Protein AF-A0A3Q4IF38-F1 (afdb_monomer)

InterPro domains:
  IPR001611 Leucine-rich repeat [PF00560] (60-75)
  IPR032675 Leucine-rich repeat domain superfamily [G3DSA:3.80.10.10] (1-108)
  IPR051261 NOD-like receptor [PTHR24106] (2-97)

pLDDT: mea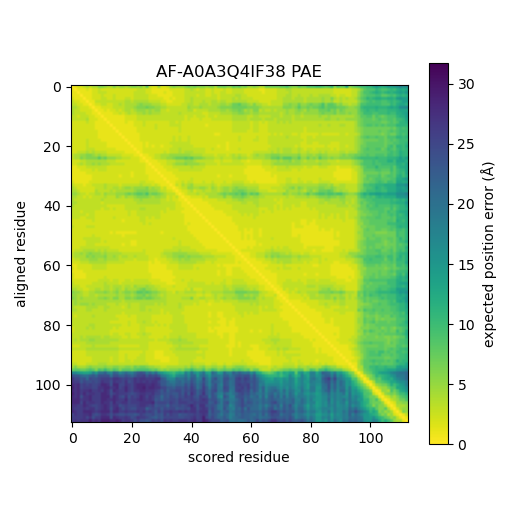n 83.78, std 15.78, range [42.94, 97.06]

Structure (mmCIF, N/CA/C/O backbone):
data_AF-A0A3Q4IF38-F1
#
_entry.id   AF-A0A3Q4IF38-F1
#
loop_
_atom_site.group_PDB
_atom_site.id
_atom_site.type_symbol
_atom_site.label_atom_id
_atom_site.label_alt_id
_atom_site.label_comp_id
_atom_site.label_asym_id
_atom_site.label_entity_id
_atom_site.label_seq_id
_atom_site.pdbx_PDB_ins_code
_atom_site.Cartn_x
_atom_site.Cartn_y
_atom_site.Cartn_z
_atom_site.occupancy
_atom_site.B_iso_or_equiv
_atom_site.auth_seq_id
_atom_site.auth_comp_id
_atom_site.auth_asym_id
_atom_site.auth_atom_id
_atom_site.pdbx_PDB_model_num
ATOM 1 N N . MET A 1 1 ? -11.094 12.819 -1.848 1.00 94.44 1 MET A N 1
ATOM 2 C CA . MET A 1 1 ? -10.993 11.625 -2.716 1.00 94.44 1 MET A CA 1
ATOM 3 C C . MET A 1 1 ? -9.894 11.841 -3.746 1.00 94.44 1 MET A C 1
ATOM 5 O O . MET A 1 1 ? -9.792 12.948 -4.262 1.00 94.44 1 MET A O 1
ATOM 9 N N . LEU A 1 2 ? -9.100 10.808 -4.034 1.00 96.00 2 LEU A N 1
ATOM 10 C CA . LEU A 1 2 ? -8.073 10.780 -5.075 1.00 96.00 2 LEU A CA 1
ATOM 11 C C . LEU A 1 2 ? -8.272 9.515 -5.910 1.00 96.00 2 LEU A C 1
ATOM 13 O O . LEU A 1 2 ? -8.260 8.407 -5.373 1.00 96.00 2 LEU A O 1
ATOM 17 N N . ASP A 1 3 ? -8.446 9.696 -7.213 1.00 96.12 3 ASP A N 1
ATOM 18 C CA . ASP A 1 3 ? -8.517 8.605 -8.175 1.00 96.12 3 ASP A CA 1
ATOM 19 C C . ASP A 1 3 ? -7.373 8.758 -9.170 1.00 96.12 3 ASP A C 1
ATOM 21 O O . ASP A 1 3 ? -7.325 9.714 -9.943 1.00 96.12 3 ASP A O 1
ATOM 25 N N . ALA A 1 4 ? -6.425 7.835 -9.093 1.00 93.75 4 ALA A N 1
ATOM 26 C CA . ALA A 1 4 ? -5.310 7.723 -10.016 1.00 93.75 4 ALA A CA 1
ATOM 27 C C . ALA A 1 4 ? -5.329 6.369 -10.738 1.00 93.75 4 ALA A C 1
ATOM 29 O O . ALA A 1 4 ? -4.311 5.961 -11.291 1.00 93.75 4 ALA A O 1
ATOM 30 N N . SER A 1 5 ? -6.478 5.690 -10.771 1.00 93.88 5 SER A N 1
ATOM 31 C CA . SER A 1 5 ? -6.657 4.411 -11.461 1.00 93.88 5 SER A CA 1
ATOM 32 C C . SER A 1 5 ? -6.273 4.509 -12.940 1.00 93.88 5 SER A C 1
ATOM 34 O O . SER A 1 5 ? -6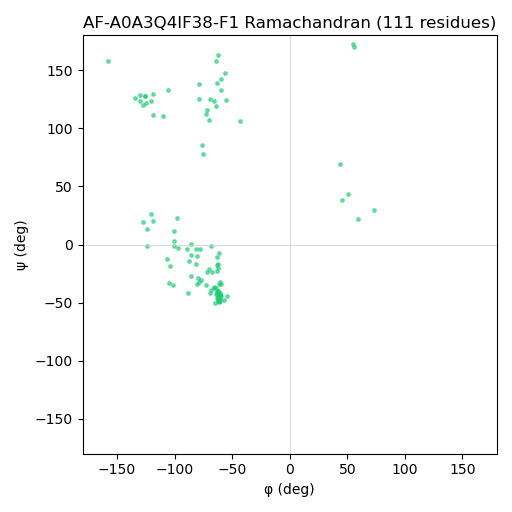.471 5.543 -13.578 1.00 93.88 5 SER A O 1
ATOM 36 N N . ASN A 1 6 ? -5.749 3.421 -13.500 1.00 92.62 6 ASN A N 1
ATOM 37 C CA . ASN A 1 6 ? -5.302 3.299 -14.890 1.00 92.62 6 ASN A CA 1
ATOM 38 C C . ASN A 1 6 ? -4.194 4.288 -15.287 1.00 92.62 6 ASN A C 1
ATOM 40 O O . ASN A 1 6 ? -4.006 4.562 -16.472 1.00 92.62 6 ASN A O 1
ATOM 44 N N . ASN A 1 7 ? -3.444 4.815 -14.314 1.00 89.81 7 ASN A N 1
ATOM 45 C CA . ASN A 1 7 ? -2.268 5.633 -14.581 1.00 89.81 7 ASN A CA 1
ATOM 46 C C . ASN A 1 7 ? -0.995 4.850 -14.282 1.00 89.81 7 ASN A C 1
ATOM 48 O O . ASN A 1 7 ? -0.834 4.278 -13.206 1.00 89.81 7 ASN A O 1
ATOM 52 N N . ASN A 1 8 ? -0.036 4.905 -15.203 1.00 84.81 8 ASN A N 1
ATOM 53 C CA . ASN A 1 8 ? 1.318 4.451 -14.920 1.00 84.81 8 ASN A CA 1
ATOM 54 C C . ASN A 1 8 ? 2.029 5.507 -14.064 1.00 84.81 8 ASN A C 1
ATOM 56 O O . ASN A 1 8 ? 2.715 6.388 -14.584 1.00 84.81 8 ASN A O 1
ATOM 60 N N . LEU A 1 9 ? 1.834 5.427 -12.747 1.00 85.31 9 LEU A N 1
ATOM 61 C CA . LEU A 1 9 ? 2.420 6.361 -11.783 1.00 85.31 9 LEU A CA 1
ATOM 62 C C . LEU A 1 9 ? 3.953 6.331 -11.774 1.00 85.31 9 LEU A C 1
ATOM 64 O O . LEU A 1 9 ? 4.568 7.297 -11.326 1.00 85.31 9 LEU A O 1
ATOM 68 N N . GLN A 1 10 ? 4.566 5.255 -12.280 1.00 86.69 10 GLN A N 1
ATOM 69 C CA . GLN A 1 10 ? 5.991 4.958 -12.126 1.00 86.69 10 GLN A CA 1
ATOM 70 C C . GLN A 1 10 ? 6.417 4.906 -10.644 1.00 86.69 10 GLN A C 1
ATOM 72 O O . GLN A 1 10 ? 5.689 5.302 -9.730 1.00 86.69 10 GLN A O 1
ATOM 77 N N . ASP A 1 11 ? 7.637 4.441 -10.382 1.00 87.31 11 ASP A N 1
ATOM 78 C CA . ASP A 1 11 ? 8.154 4.361 -9.010 1.00 87.31 11 ASP A CA 1
ATOM 79 C C . ASP A 1 11 ? 8.216 5.747 -8.331 1.00 87.31 11 ASP A C 1
ATOM 81 O O . ASP A 1 11 ? 7.989 5.880 -7.127 1.00 87.31 11 ASP A O 1
ATOM 85 N N . SER A 1 12 ? 8.471 6.808 -9.103 1.00 90.38 12 SER A N 1
ATOM 86 C CA . SER A 1 12 ? 8.513 8.185 -8.599 1.00 90.38 12 SER A CA 1
ATOM 87 C C . SER A 1 12 ? 7.137 8.708 -8.180 1.00 90.38 12 SER A C 1
ATOM 89 O O . SER A 1 12 ? 7.028 9.334 -7.123 1.00 90.38 12 SER A O 1
ATOM 91 N N . GLY A 1 13 ? 6.082 8.438 -8.953 1.00 91.56 13 GLY A N 1
ATOM 92 C CA . GLY A 1 13 ? 4.722 8.852 -8.609 1.00 91.56 13 GLY A CA 1
ATOM 93 C C . GLY A 1 13 ? 4.188 8.099 -7.398 1.00 91.56 13 GLY A C 1
ATOM 94 O O . GLY A 1 13 ? 3.604 8.721 -6.511 1.00 91.56 13 GLY A O 1
ATOM 95 N N . VAL A 1 14 ? 4.472 6.797 -7.285 1.00 91.62 14 VAL A N 1
ATOM 96 C CA . VAL A 1 14 ? 4.144 6.019 -6.078 1.00 91.62 14 VAL A CA 1
ATOM 97 C C . VAL A 1 14 ? 4.878 6.563 -4.858 1.00 91.62 14 VAL A C 1
ATOM 99 O O . VAL A 1 14 ? 4.284 6.684 -3.783 1.00 91.62 14 VAL A O 1
ATOM 102 N N . LYS A 1 15 ? 6.146 6.961 -5.015 1.00 91.19 15 LYS A N 1
ATOM 103 C CA . LYS A 1 15 ? 6.916 7.563 -3.925 1.00 91.19 15 LYS A CA 1
ATOM 104 C C . LYS A 1 15 ? 6.298 8.871 -3.434 1.00 91.19 15 LYS A C 1
ATOM 106 O O . LYS A 1 15 ? 6.118 9.049 -2.231 1.00 91.19 15 LYS A O 1
ATOM 111 N N . LEU A 1 16 ? 5.949 9.770 -4.352 1.00 93.88 16 LEU A N 1
ATOM 112 C CA . LEU A 1 16 ? 5.314 11.048 -4.016 1.00 93.88 16 LEU A CA 1
ATOM 113 C C . LEU A 1 16 ? 3.933 10.853 -3.386 1.00 93.88 16 LEU A C 1
ATOM 115 O O . LEU A 1 16 ? 3.626 11.494 -2.381 1.00 93.88 16 LEU A O 1
ATOM 119 N N . LEU A 1 17 ? 3.131 9.936 -3.932 1.00 94.25 17 LEU A N 1
ATOM 120 C CA . LEU A 1 17 ? 1.835 9.572 -3.368 1.00 94.25 17 LEU A CA 1
ATOM 121 C C . LEU A 1 17 ? 1.984 9.084 -1.923 1.00 94.25 17 LEU A C 1
ATOM 123 O O . LEU A 1 17 ? 1.277 9.560 -1.042 1.00 94.25 17 LEU A O 1
ATOM 127 N N . SER A 1 18 ? 2.934 8.186 -1.673 1.00 93.25 18 SER A N 1
ATOM 128 C CA . SER A 1 18 ? 3.190 7.618 -0.345 1.00 93.25 18 SER A CA 1
ATOM 129 C C . SER A 1 18 ? 3.553 8.691 0.684 1.00 93.25 18 SER A C 1
ATOM 131 O O . SER A 1 18 ? 2.982 8.715 1.772 1.00 93.25 18 SER A O 1
ATOM 133 N N . VAL A 1 19 ? 4.428 9.634 0.316 1.00 93.44 19 VAL A N 1
ATOM 134 C CA . VAL A 1 19 ? 4.777 10.781 1.173 1.00 93.44 19 VAL A CA 1
ATOM 135 C C . VAL A 1 19 ? 3.547 11.644 1.469 1.00 93.44 19 VAL A C 1
ATOM 137 O O . VAL A 1 19 ? 3.332 12.042 2.612 1.00 93.44 19 VAL A O 1
ATOM 140 N N . GLY A 1 20 ? 2.712 11.910 0.459 1.00 93.81 20 GLY A N 1
ATOM 141 C CA . GLY A 1 20 ? 1.471 12.668 0.632 1.00 93.81 20 GLY A CA 1
ATOM 142 C C . GLY A 1 20 ? 0.466 11.974 1.556 1.00 93.81 20 GLY A C 1
ATOM 143 O O . GLY A 1 20 ? -0.158 12.630 2.390 1.00 93.81 20 GLY A O 1
ATOM 144 N N . LEU A 1 21 ? 0.340 10.648 1.452 1.00 93.94 21 LEU A N 1
ATOM 145 C CA . LEU A 1 21 ? -0.529 9.839 2.312 1.00 93.94 21 LEU A CA 1
ATOM 146 C C . LEU A 1 21 ? -0.065 9.843 3.775 1.00 93.94 21 LEU A C 1
ATOM 148 O O . LEU A 1 21 ? -0.898 9.904 4.672 1.00 93.94 21 LEU A O 1
ATOM 152 N N . GLN A 1 22 ? 1.247 9.824 4.019 1.00 93.25 22 GLN A N 1
ATOM 153 C CA . GLN A 1 22 ? 1.834 9.841 5.366 1.00 93.25 22 GLN A CA 1
ATOM 154 C C . GLN A 1 22 ? 1.844 11.228 6.026 1.00 93.25 22 GLN A C 1
ATOM 156 O O . GLN A 1 22 ? 2.244 11.356 7.185 1.00 93.25 22 GLN A O 1
ATOM 161 N N . SER A 1 23 ? 1.412 12.274 5.319 1.00 92.88 23 SER A N 1
ATOM 162 C CA . SER A 1 23 ? 1.276 13.604 5.908 1.00 92.88 23 SER A CA 1
ATOM 163 C C . SER A 1 23 ? 0.292 13.566 7.088 1.00 92.88 23 SER A C 1
ATOM 165 O O . SER A 1 23 ? -0.818 13.052 6.934 1.00 92.88 23 SER A O 1
ATOM 167 N N . PRO A 1 24 ? 0.621 14.164 8.249 1.00 87.69 24 PRO A N 1
ATOM 168 C CA . PRO A 1 24 ? -0.279 14.193 9.407 1.00 87.69 24 PRO A CA 1
ATOM 169 C C . PRO A 1 24 ? -1.592 14.943 9.132 1.00 87.69 24 PRO A C 1
ATOM 171 O O . PRO A 1 24 ? -2.558 14.786 9.874 1.00 87.69 24 PRO A O 1
ATOM 174 N N . HIS A 1 25 ? -1.633 15.744 8.063 1.00 86.25 25 HIS A N 1
ATOM 175 C CA . HIS A 1 25 ? -2.807 16.492 7.614 1.00 86.25 25 HIS A CA 1
ATOM 176 C C . HIS A 1 25 ? -3.534 15.820 6.441 1.00 86.25 25 HIS A C 1
ATOM 178 O O . HIS A 1 25 ? -4.377 16.450 5.803 1.00 86.25 25 HIS A O 1
ATOM 184 N N . CYS A 1 26 ? -3.202 14.568 6.114 1.00 91.56 26 CYS A N 1
ATOM 185 C CA . CYS A 1 26 ? -3.884 13.841 5.055 1.00 91.56 26 CYS A CA 1
ATOM 186 C C . CYS A 1 26 ? -5.312 13.481 5.488 1.00 91.56 26 CYS A C 1
ATOM 188 O O . CYS A 1 26 ? -5.533 12.591 6.306 1.00 91.56 26 CYS A O 1
ATOM 190 N N . THR A 1 27 ? -6.292 14.168 4.908 1.00 94.31 27 THR A N 1
ATOM 191 C CA . THR A 1 27 ? -7.729 13.941 5.135 1.00 94.31 27 THR A CA 1
ATOM 192 C C . THR A 1 27 ? -8.351 13.072 4.041 1.00 94.31 27 THR A C 1
ATOM 194 O O . THR A 1 27 ? -9.547 13.139 3.765 1.00 94.31 27 THR A O 1
ATOM 197 N N . LEU A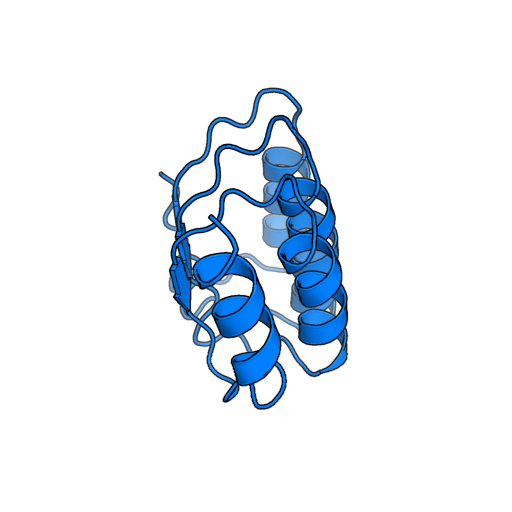 1 28 ? -7.532 12.280 3.344 1.00 96.38 28 LEU A N 1
ATOM 198 C CA . LEU A 1 28 ? -7.989 11.511 2.198 1.00 96.38 28 LEU A CA 1
ATOM 199 C C . LEU A 1 28 ? -8.866 10.333 2.640 1.00 96.38 28 LEU A C 1
ATOM 201 O O . LEU A 1 28 ? -8.369 9.374 3.216 1.00 96.38 28 LEU A O 1
ATOM 205 N N . GLU A 1 29 ? -10.155 10.386 2.309 1.00 97.06 29 GLU A N 1
ATOM 206 C CA . GLU A 1 29 ? -11.109 9.313 2.637 1.00 97.06 29 GLU A CA 1
ATOM 207 C C . GLU A 1 29 ? -11.158 8.181 1.604 1.00 97.06 29 GLU A C 1
ATOM 209 O O . GLU A 1 29 ? -11.446 7.036 1.941 1.00 97.06 29 GLU A O 1
ATOM 214 N N . THR A 1 30 ? -10.836 8.478 0.346 1.00 96.69 30 THR A N 1
ATOM 215 C CA . THR A 1 30 ? -10.911 7.517 -0.763 1.00 96.69 30 THR A CA 1
ATOM 216 C C . THR A 1 30 ? -9.655 7.608 -1.608 1.00 96.69 30 THR A C 1
ATOM 218 O O . THR A 1 30 ? -9.335 8.696 -2.105 1.00 96.69 30 THR A O 1
ATOM 221 N N . LEU A 1 31 ? -9.002 6.465 -1.810 1.00 96.69 31 LEU A N 1
ATOM 222 C CA . LEU A 1 31 ? -7.868 6.287 -2.709 1.00 96.69 31 LEU A CA 1
ATOM 223 C C . LEU A 1 31 ? -8.164 5.165 -3.706 1.00 96.69 31 LEU A C 1
ATOM 225 O O . LEU A 1 31 ? -8.402 4.024 -3.309 1.00 96.69 31 LEU A O 1
ATOM 229 N N . ARG A 1 32 ? -8.113 5.478 -5.003 1.00 96.19 32 ARG A N 1
ATOM 230 C CA . ARG A 1 32 ? -8.247 4.486 -6.076 1.00 96.19 32 ARG A CA 1
ATOM 231 C C . ARG A 1 32 ? -7.005 4.472 -6.949 1.00 96.19 32 ARG A C 1
ATOM 233 O O . ARG A 1 32 ? -6.596 5.499 -7.482 1.00 96.19 32 ARG A O 1
ATOM 240 N N . LEU A 1 33 ? -6.405 3.297 -7.048 1.00 93.81 33 LEU A N 1
ATOM 241 C CA . LEU A 1 33 ? -5.192 2.996 -7.799 1.00 93.81 33 LEU A CA 1
ATOM 242 C C . LEU A 1 33 ? -5.423 1.807 -8.735 1.00 93.81 33 LEU A C 1
ATOM 244 O O . LEU A 1 33 ? -4.467 1.161 -9.143 1.00 93.81 33 LEU A O 1
ATOM 248 N N . GLY A 1 34 ? -6.678 1.481 -9.048 1.00 91.06 34 GLY A N 1
ATOM 249 C CA . GLY A 1 34 ? -7.024 0.310 -9.845 1.00 91.06 34 GLY A CA 1
ATOM 250 C C . GLY A 1 34 ? -6.298 0.311 -11.192 1.00 91.06 34 GLY A C 1
ATOM 251 O O . GLY A 1 34 ? -6.424 1.276 -11.935 1.00 91.06 34 GLY A O 1
ATOM 252 N N . GLY A 1 35 ? -5.552 -0.736 -11.538 1.00 88.44 35 GLY A N 1
ATOM 253 C CA . GLY A 1 35 ? -4.957 -0.865 -12.879 1.00 88.44 35 GLY A CA 1
ATOM 254 C C . GLY A 1 35 ? -3.776 0.065 -13.154 1.00 88.44 35 GLY A C 1
ATOM 255 O O . GLY A 1 35 ? -3.565 0.462 -14.296 1.00 88.44 35 GLY A O 1
ATOM 256 N N . CYS A 1 36 ? -3.001 0.431 -12.132 1.00 86.88 36 CYS A N 1
ATOM 257 C CA . CYS A 1 36 ? -1.797 1.252 -12.295 1.00 86.88 36 CYS A CA 1
ATOM 258 C C . CYS A 1 36 ? -0.555 0.459 -12.746 1.00 86.88 36 CYS A C 1
ATOM 260 O O . CYS A 1 36 ? 0.488 1.068 -12.984 1.00 86.88 36 CYS A O 1
ATOM 262 N N . PHE A 1 37 ? -0.650 -0.873 -12.875 1.00 81.31 37 PHE A N 1
ATOM 263 C CA . PHE A 1 37 ? 0.438 -1.765 -13.309 1.00 81.31 37 PHE A CA 1
ATOM 264 C C . PHE A 1 37 ? 1.746 -1.542 -12.534 1.00 81.31 37 PHE A C 1
ATOM 266 O O . PHE A 1 37 ? 2.832 -1.473 -13.114 1.00 81.31 37 PHE A O 1
ATOM 273 N N . LEU A 1 38 ? 1.633 -1.387 -11.214 1.00 84.00 38 LEU A N 1
ATOM 274 C CA . LEU A 1 38 ? 2.770 -1.085 -10.351 1.00 84.00 38 LEU A CA 1
ATOM 275 C C . LEU A 1 38 ? 3.856 -2.170 -10.427 1.00 84.00 38 LEU A C 1
ATOM 277 O O . LEU A 1 38 ? 3.572 -3.367 -10.500 1.00 84.00 38 LEU A O 1
ATOM 281 N N . SER A 1 39 ? 5.119 -1.736 -10.381 1.00 86.81 39 SER A N 1
ATOM 282 C CA . SER A 1 39 ? 6.253 -2.642 -10.198 1.00 86.81 39 SER A CA 1
ATOM 283 C C . SER A 1 39 ? 6.178 -3.313 -8.821 1.00 86.81 39 SER A C 1
ATOM 285 O O . SER A 1 39 ? 5.575 -2.776 -7.892 1.00 86.81 39 SER A O 1
ATOM 287 N N . GLU A 1 40 ? 6.839 -4.459 -8.647 1.00 86.06 40 GLU A N 1
ATOM 288 C CA . GLU A 1 40 ? 6.912 -5.138 -7.344 1.00 86.06 40 GLU A CA 1
ATOM 289 C C . GLU A 1 40 ? 7.453 -4.212 -6.245 1.00 86.06 40 GLU A C 1
ATOM 291 O O . GLU A 1 40 ? 6.865 -4.098 -5.171 1.00 86.06 40 GLU A O 1
ATOM 296 N N . ARG A 1 41 ? 8.512 -3.461 -6.561 1.00 88.62 41 ARG A N 1
ATOM 297 C CA . ARG A 1 41 ? 9.101 -2.468 -5.660 1.00 88.62 41 ARG A CA 1
ATOM 298 C C . ARG A 1 41 ? 8.107 -1.369 -5.285 1.00 88.62 41 ARG A C 1
ATOM 300 O O . ARG A 1 41 ? 8.031 -0.977 -4.123 1.00 88.62 41 ARG A O 1
ATOM 307 N N . SER A 1 42 ? 7.360 -0.869 -6.268 1.00 89.19 42 SER A N 1
ATOM 308 C CA . SER A 1 42 ? 6.310 0.126 -6.050 1.00 89.19 42 SER A CA 1
ATOM 309 C C . SER A 1 42 ? 5.187 -0.415 -5.166 1.00 89.19 42 SER A C 1
ATOM 311 O O . SER A 1 42 ? 4.737 0.290 -4.267 1.00 89.19 42 SER A O 1
ATOM 313 N N . CYS A 1 43 ? 4.762 -1.663 -5.376 1.00 89.12 43 CYS A N 1
ATOM 314 C CA . CYS A 1 43 ? 3.758 -2.321 -4.5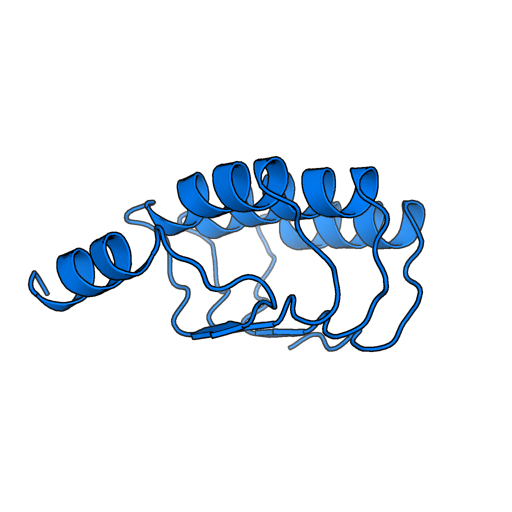42 1.00 89.12 43 CYS A CA 1
ATOM 315 C C . CYS A 1 43 ? 4.210 -2.441 -3.088 1.00 89.12 43 CYS A C 1
ATOM 317 O O . CYS A 1 43 ? 3.454 -2.070 -2.195 1.00 89.12 43 CYS A O 1
ATOM 319 N N . GLU A 1 44 ? 5.432 -2.911 -2.836 1.00 89.81 44 GLU A N 1
ATOM 320 C CA . GLU A 1 44 ? 5.957 -3.019 -1.470 1.00 89.81 44 GLU A CA 1
ATOM 321 C C . GLU A 1 44 ? 6.019 -1.658 -0.776 1.00 89.81 44 GLU A C 1
ATOM 323 O O . GLU A 1 44 ? 5.512 -1.517 0.338 1.00 89.81 44 GLU A O 1
ATOM 328 N N . TYR A 1 45 ? 6.554 -0.643 -1.461 1.00 90.88 45 TYR A N 1
ATOM 329 C CA . TYR A 1 45 ? 6.663 0.712 -0.920 1.00 90.88 45 TYR A CA 1
ATOM 330 C C . TYR A 1 45 ? 5.292 1.328 -0.610 1.00 90.88 45 TYR A C 1
ATOM 332 O O . TYR A 1 45 ? 5.072 1.889 0.465 1.00 90.88 45 TYR A O 1
ATOM 340 N N . LEU A 1 46 ? 4.340 1.177 -1.533 1.00 92.56 46 LEU A N 1
ATOM 341 C CA . LEU A 1 46 ? 2.966 1.627 -1.339 1.00 92.56 46 LEU A CA 1
ATOM 342 C C . LEU A 1 46 ? 2.299 0.892 -0.169 1.00 92.56 46 LEU A C 1
ATOM 344 O O . LEU A 1 46 ? 1.634 1.524 0.650 1.00 92.56 46 LEU A O 1
ATOM 348 N N . CYS A 1 47 ? 2.464 -0.428 -0.071 1.00 92.81 47 CYS A N 1
ATOM 349 C CA . CYS A 1 47 ? 1.898 -1.225 1.015 1.00 92.81 47 CYS A CA 1
ATOM 350 C C . CYS A 1 47 ? 2.486 -0.848 2.379 1.00 92.81 47 CYS A C 1
ATOM 352 O O . CYS A 1 47 ? 1.738 -0.807 3.355 1.00 92.81 47 CYS A O 1
ATOM 354 N N . GLU A 1 48 ? 3.780 -0.536 2.460 1.00 94.50 48 GLU A N 1
ATOM 355 C CA . GLU A 1 48 ? 4.419 -0.026 3.678 1.00 94.50 48 GLU A CA 1
ATOM 356 C C . GLU A 1 48 ? 3.816 1.324 4.101 1.00 94.50 48 GLU A C 1
ATOM 358 O O . GLU A 1 48 ? 3.389 1.488 5.250 1.00 94.50 48 GLU A O 1
ATOM 363 N N . ALA A 1 49 ? 3.689 2.264 3.161 1.00 95.44 49 ALA A N 1
ATOM 364 C CA . ALA A 1 49 ? 3.087 3.569 3.420 1.00 95.44 49 ALA A CA 1
ATOM 365 C C . ALA A 1 49 ? 1.621 3.449 3.861 1.00 95.44 49 ALA A C 1
ATOM 367 O O . ALA A 1 49 ? 1.224 4.034 4.869 1.00 95.44 49 ALA A O 1
ATOM 368 N N . LEU A 1 50 ? 0.826 2.640 3.156 1.00 95.12 50 LEU A N 1
ATOM 369 C CA . LEU A 1 50 ? -0.566 2.375 3.514 1.00 95.12 50 LEU A CA 1
ATOM 370 C C . LEU A 1 50 ? -0.681 1.706 4.883 1.00 95.12 50 LEU A C 1
ATOM 372 O O . LEU A 1 50 ? -1.556 2.069 5.657 1.00 95.12 50 LEU A O 1
ATOM 376 N N . SER A 1 51 ? 0.210 0.775 5.218 1.00 94.62 51 SER A N 1
ATOM 377 C CA . SER A 1 51 ? 0.226 0.129 6.533 1.00 94.62 51 SER A CA 1
ATOM 378 C C . SER A 1 51 ? 0.444 1.138 7.664 1.00 94.62 51 SER A C 1
ATOM 380 O O . SER A 1 51 ? -0.280 1.128 8.665 1.00 94.62 51 SER A O 1
ATOM 382 N N . SER A 1 52 ? 1.379 2.072 7.472 1.00 95.44 52 SER A N 1
ATOM 383 C CA . SER A 1 52 ? 1.619 3.185 8.394 1.00 95.44 52 SER A CA 1
ATOM 384 C C . SER A 1 52 ? 0.394 4.099 8.520 1.00 95.44 52 SER A C 1
ATOM 386 O O . SER A 1 52 ? -0.045 4.388 9.633 1.00 95.44 52 SER A O 1
ATOM 388 N N . VAL A 1 53 ? -0.211 4.488 7.395 1.00 95.38 53 VAL A N 1
ATOM 389 C CA . VAL A 1 53 ? -1.400 5.355 7.360 1.00 95.38 53 VAL A CA 1
ATOM 390 C C . VAL A 1 53 ? -2.593 4.693 8.036 1.00 95.38 53 VAL A C 1
ATOM 392 O O . VAL A 1 53 ? -3.247 5.321 8.857 1.00 95.38 53 VAL A O 1
ATOM 395 N N . LEU A 1 54 ? -2.868 3.425 7.743 1.00 92.88 54 LEU A N 1
ATOM 396 C CA . LEU A 1 54 ? -3.970 2.667 8.343 1.00 92.88 54 LEU A CA 1
ATOM 397 C C . LEU A 1 54 ? -3.758 2.400 9.837 1.00 92.88 54 LEU A C 1
ATOM 399 O O . LEU A 1 54 ? -4.726 2.216 10.569 1.00 92.88 54 LEU A O 1
ATOM 403 N N . SER A 1 55 ? -2.507 2.407 10.297 1.00 93.62 55 SER A N 1
ATOM 404 C CA . SER A 1 55 ? -2.184 2.270 11.717 1.00 93.62 55 SER A CA 1
ATOM 405 C C . SER A 1 55 ? -2.307 3.574 12.501 1.00 93.62 55 SER A C 1
ATOM 407 O O . SER A 1 55 ? -2.346 3.525 13.731 1.00 93.62 55 SER A O 1
ATOM 409 N N . SER A 1 56 ? -2.343 4.723 11.822 1.00 94.06 56 SER A N 1
ATOM 410 C CA . SER A 1 56 ? -2.351 6.035 12.463 1.00 94.06 56 SER A CA 1
ATOM 411 C C . SER A 1 56 ? -3.731 6.401 13.001 1.00 94.06 56 SER A C 1
ATOM 413 O O . SER A 1 56 ? -4.740 6.272 12.312 1.00 94.06 56 SER A O 1
ATOM 415 N N . GLN A 1 57 ? -3.770 6.982 14.201 1.00 92.81 57 GLN A N 1
ATOM 416 C CA . GLN A 1 57 ? -4.996 7.526 14.789 1.00 92.81 57 GLN A CA 1
ATOM 417 C C . GLN A 1 57 ? -5.590 8.693 13.979 1.00 92.81 57 GLN A C 1
ATOM 419 O O . GLN A 1 57 ? -6.784 8.962 14.079 1.00 92.81 57 GLN A O 1
ATOM 424 N N . SER A 1 58 ? -4.777 9.379 13.170 1.00 90.88 58 SER A N 1
ATOM 425 C CA . SER A 1 58 ? -5.219 10.485 12.311 1.00 90.88 58 SER A CA 1
ATOM 426 C C . SER A 1 58 ? -5.761 10.035 10.949 1.00 90.88 58 SER A C 1
ATOM 428 O O . SER A 1 58 ? -6.126 10.878 10.129 1.00 90.88 58 SER A O 1
ATOM 430 N N . SER A 1 59 ? -5.795 8.728 10.675 1.00 91.81 59 SER A N 1
ATOM 431 C CA . SER A 1 59 ? -6.197 8.208 9.371 1.00 91.81 59 SER A CA 1
ATOM 432 C C . SER A 1 59 ? -7.663 8.483 9.064 1.00 91.81 59 SER A C 1
ATOM 434 O O . SER A 1 59 ? -8.564 8.050 9.786 1.00 91.81 59 SER A O 1
ATOM 436 N N . SER A 1 60 ? -7.903 9.157 7.941 1.00 94.56 60 SER A N 1
ATOM 437 C CA . SER A 1 60 ? -9.255 9.392 7.423 1.00 94.56 60 SER A CA 1
ATOM 438 C C . SER A 1 60 ? -9.667 8.381 6.347 1.00 94.56 60 SER A C 1
ATOM 440 O O . SER A 1 60 ? -10.797 8.441 5.876 1.00 94.56 60 SER A O 1
ATOM 442 N N . LEU A 1 61 ? -8.784 7.454 5.952 1.00 95.19 61 LEU A N 1
ATOM 443 C CA . LEU A 1 61 ? -8.994 6.588 4.791 1.00 95.19 61 LEU A CA 1
ATOM 444 C C . LEU A 1 61 ? -10.071 5.521 5.054 1.00 95.19 61 LEU A C 1
ATOM 446 O O . LEU A 1 61 ? -9.885 4.624 5.872 1.00 95.19 61 LEU A O 1
ATOM 450 N N . ARG A 1 62 ? -11.179 5.59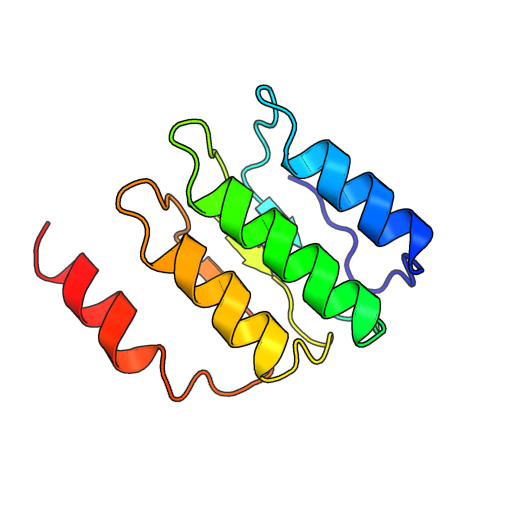8 4.310 1.00 93.75 62 ARG A N 1
ATOM 451 C CA . ARG A 1 62 ? -12.338 4.690 4.384 1.00 93.75 62 ARG A CA 1
ATOM 452 C C . ARG A 1 62 ? -12.401 3.712 3.219 1.00 93.75 62 ARG A C 1
ATOM 454 O O . ARG A 1 62 ? -12.807 2.566 3.402 1.00 93.75 62 ARG A O 1
ATOM 461 N N . GLU A 1 63 ? -11.959 4.131 2.038 1.00 94.38 63 GLU A N 1
ATOM 462 C CA . GLU A 1 63 ? -11.971 3.310 0.829 1.00 94.38 63 GLU A CA 1
ATOM 463 C C . GLU A 1 63 ? -10.587 3.230 0.182 1.00 94.38 63 GLU A C 1
ATOM 465 O O . GLU A 1 63 ? -9.977 4.252 -0.145 1.00 94.38 63 GLU A O 1
ATOM 470 N N . LEU A 1 64 ? -10.133 2.003 -0.075 1.00 93.00 64 LEU A N 1
ATOM 471 C CA . LEU A 1 64 ? -8.918 1.712 -0.824 1.00 93.00 64 LEU A CA 1
ATOM 472 C C . LEU A 1 64 ? -9.225 0.739 -1.963 1.00 93.00 64 LEU A C 1
ATOM 474 O O . LEU A 1 64 ? -9.626 -0.405 -1.733 1.00 93.00 64 LEU A O 1
ATOM 478 N N . ASP A 1 65 ? -8.972 1.173 -3.193 1.00 92.06 65 ASP A N 1
ATOM 479 C CA . ASP A 1 65 ? -8.921 0.296 -4.358 1.00 92.06 65 ASP A CA 1
ATOM 480 C C . ASP A 1 65 ? -7.484 0.178 -4.862 1.00 92.06 65 ASP A C 1
ATOM 482 O O . ASP A 1 65 ? -6.919 1.134 -5.387 1.00 92.06 65 ASP A O 1
ATOM 486 N N . ALA A 1 66 ? -6.899 -1.002 -4.689 1.00 89.75 66 ALA A N 1
ATOM 487 C CA . ALA A 1 66 ? -5.586 -1.371 -5.202 1.00 89.75 66 ALA A CA 1
ATOM 488 C C . ALA A 1 66 ? -5.678 -2.588 -6.139 1.00 89.75 66 ALA A C 1
ATOM 490 O O . ALA A 1 66 ? -4.722 -3.359 -6.264 1.00 89.75 66 ALA A O 1
ATOM 491 N N . SER A 1 67 ? -6.839 -2.787 -6.770 1.00 87.44 67 SER A N 1
ATOM 492 C CA . SER A 1 67 ? -7.024 -3.806 -7.801 1.00 87.44 67 SER A CA 1
ATOM 493 C C . SER A 1 67 ? -6.134 -3.553 -9.024 1.00 87.44 67 SER A C 1
ATOM 495 O O . SER A 1 67 ? -5.563 -2.487 -9.229 1.00 87.44 67 SER A O 1
ATOM 497 N N . ASN A 1 68 ? -5.975 -4.579 -9.833 1.00 87.12 68 ASN A N 1
ATOM 498 C CA . ASN A 1 68 ? -5.123 -4.704 -11.005 1.00 87.12 68 ASN A CA 1
ATOM 499 C C . ASN A 1 68 ? -3.682 -4.176 -10.822 1.00 87.12 68 ASN A C 1
ATOM 501 O O . ASN A 1 68 ? -3.122 -3.587 -11.744 1.00 87.12 68 ASN A O 1
ATOM 505 N N . ASN A 1 69 ? -3.070 -4.388 -9.646 1.00 85.00 69 ASN A N 1
ATOM 506 C CA . ASN A 1 69 ? -1.692 -3.950 -9.335 1.00 85.00 69 ASN A CA 1
ATOM 507 C C . ASN A 1 69 ? -0.741 -5.057 -8.878 1.00 85.00 69 ASN A C 1
ATOM 509 O O . ASN A 1 69 ? 0.418 -4.766 -8.619 1.00 85.00 69 ASN A O 1
ATOM 513 N N . ASN A 1 70 ? -1.193 -6.309 -8.758 1.00 81.56 70 ASN A N 1
ATOM 514 C CA . ASN A 1 70 ? -0.365 -7.421 -8.276 1.00 81.56 70 ASN A CA 1
ATOM 5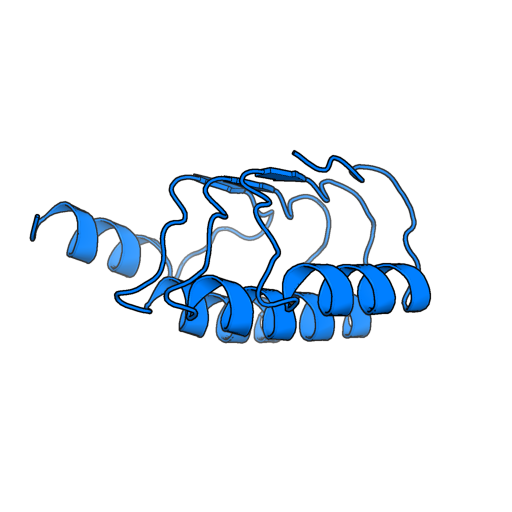15 C C . ASN A 1 70 ? 0.498 -7.058 -7.041 1.00 81.56 70 ASN A C 1
ATOM 517 O O . ASN A 1 70 ? 1.724 -7.004 -7.103 1.00 81.56 70 ASN A O 1
ATOM 521 N N . LEU A 1 71 ? -0.155 -6.847 -5.895 1.00 82.38 71 LEU A N 1
ATOM 522 C CA . LEU A 1 71 ? 0.491 -6.430 -4.638 1.00 82.38 71 LEU A CA 1
ATOM 523 C C . LEU A 1 71 ? 1.532 -7.417 -4.076 1.00 82.38 71 LEU A C 1
ATOM 525 O O . LEU A 1 71 ? 2.202 -7.095 -3.100 1.00 82.38 71 LEU A O 1
ATOM 529 N N . GLN A 1 72 ? 1.655 -8.608 -4.670 1.00 81.06 72 GLN A N 1
ATOM 530 C CA . GLN A 1 72 ? 2.481 -9.714 -4.187 1.00 81.06 72 GLN A CA 1
ATOM 531 C C . GLN A 1 72 ? 2.175 -10.135 -2.740 1.00 81.06 72 GLN A C 1
ATOM 533 O O . GLN A 1 72 ? 1.360 -9.550 -2.031 1.00 81.06 72 GLN A O 1
ATOM 538 N N . ASP A 1 73 ? 2.784 -11.232 -2.300 1.00 82.31 73 ASP A N 1
ATOM 539 C CA . ASP A 1 73 ? 2.504 -11.778 -0.969 1.00 82.31 73 ASP A CA 1
ATOM 540 C C . ASP A 1 73 ? 3.205 -10.962 0.131 1.00 82.31 73 ASP A C 1
ATOM 542 O O . ASP A 1 73 ? 2.684 -10.848 1.242 1.00 82.31 73 ASP A O 1
ATOM 546 N N . SER A 1 74 ? 4.364 -10.366 -0.174 1.00 84.00 74 SER A N 1
ATOM 547 C CA . SER A 1 74 ? 5.086 -9.446 0.715 1.00 84.00 74 SER A CA 1
ATOM 548 C C . SER A 1 74 ? 4.289 -8.163 0.961 1.00 84.00 74 SER A C 1
ATOM 550 O O . SER A 1 74 ? 4.037 -7.819 2.117 1.00 84.00 74 SER A O 1
ATOM 552 N N . GLY A 1 75 ? 3.803 -7.509 -0.099 1.00 86.00 75 GLY A N 1
ATOM 553 C CA . GLY A 1 75 ? 2.967 -6.311 0.011 1.00 86.00 75 GLY A CA 1
ATOM 554 C C . GLY A 1 75 ? 1.663 -6.571 0.768 1.00 86.00 75 GLY A C 1
ATOM 555 O O . GLY A 1 75 ? 1.305 -5.810 1.668 1.00 86.00 75 GLY A O 1
ATOM 556 N N . VAL A 1 76 ? 0.993 -7.703 0.515 1.00 83.12 76 VAL A N 1
ATOM 557 C CA . VAL A 1 76 ? -0.208 -8.092 1.279 1.00 83.12 76 VAL A CA 1
ATOM 558 C C . VAL A 1 76 ? 0.101 -8.286 2.768 1.00 83.12 76 VAL A C 1
ATOM 560 O O . VAL A 1 76 ? -0.679 -7.834 3.610 1.00 83.12 76 VAL A O 1
ATOM 563 N N . LYS A 1 77 ? 1.231 -8.910 3.130 1.00 84.12 77 LYS A N 1
ATOM 564 C CA . LYS A 1 77 ? 1.648 -9.047 4.540 1.00 84.12 77 LYS A CA 1
ATOM 565 C C . LYS A 1 77 ? 1.880 -7.689 5.202 1.00 84.12 77 LYS A C 1
ATOM 567 O O . LYS A 1 77 ? 1.401 -7.486 6.314 1.00 84.12 77 LYS A O 1
ATOM 572 N N . LEU A 1 78 ? 2.555 -6.762 4.521 1.00 88.94 78 LEU A N 1
ATOM 573 C CA . LEU A 1 78 ? 2.789 -5.403 5.025 1.00 88.94 78 LEU A CA 1
ATOM 574 C C . LEU A 1 78 ? 1.472 -4.661 5.257 1.00 88.94 78 LEU A C 1
ATOM 576 O O . LEU A 1 78 ? 1.240 -4.141 6.349 1.00 88.94 78 LEU A O 1
ATOM 580 N N . LEU A 1 79 ? 0.577 -4.680 4.268 1.00 88.25 79 LEU A N 1
ATOM 581 C CA . LEU A 1 79 ? -0.734 -4.040 4.357 1.00 88.25 79 LEU A CA 1
ATOM 582 C C . LEU A 1 79 ? -1.599 -4.644 5.480 1.00 88.25 79 LEU A C 1
ATOM 584 O O . LEU A 1 79 ? -2.345 -3.929 6.148 1.00 88.25 79 LEU A O 1
ATOM 588 N N . SER A 1 80 ? -1.462 -5.951 5.732 1.00 85.31 80 SER A N 1
ATOM 589 C CA . SER A 1 80 ? -2.184 -6.653 6.802 1.00 85.31 80 SER A CA 1
ATOM 590 C C . SER A 1 80 ? -1.893 -6.089 8.192 1.00 85.31 80 SER A C 1
ATOM 592 O O . SER A 1 80 ? -2.794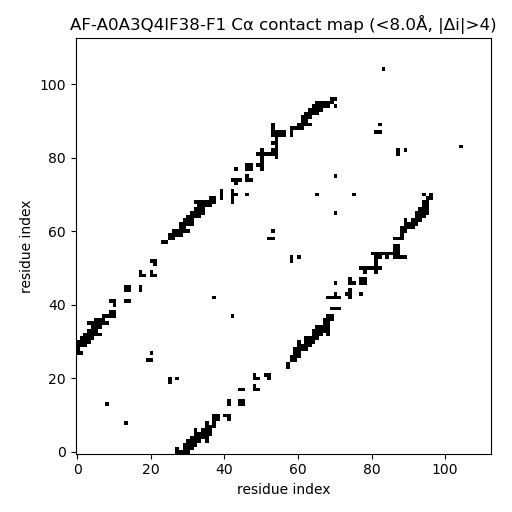 -6.081 9.026 1.00 85.31 80 SER A O 1
ATOM 594 N N . VAL A 1 81 ? -0.670 -5.608 8.444 1.00 88.31 81 VAL A N 1
ATOM 595 C CA . VAL A 1 81 ? -0.291 -5.011 9.737 1.00 88.31 81 VAL A CA 1
ATOM 596 C C . VAL A 1 81 ? -1.150 -3.778 10.027 1.00 88.31 81 VAL A C 1
ATOM 598 O O . VAL A 1 81 ? -1.764 -3.699 11.089 1.00 88.31 81 VAL A O 1
ATOM 601 N N . GLY A 1 82 ? -1.281 -2.867 9.058 1.00 90.69 82 GLY A N 1
ATOM 602 C CA . GLY A 1 82 ? -2.111 -1.672 9.207 1.00 90.69 82 GLY A CA 1
ATOM 603 C C . GLY A 1 82 ? -3.598 -1.977 9.336 1.00 90.69 82 GLY A C 1
ATOM 604 O O . GLY A 1 82 ? -4.287 -1.356 10.139 1.00 90.69 82 GLY A O 1
ATOM 605 N N . LEU A 1 83 ? -4.085 -2.991 8.620 1.00 87.69 83 LEU A N 1
ATOM 606 C CA . LEU A 1 83 ? -5.483 -3.429 8.691 1.00 87.69 83 LEU A CA 1
ATOM 607 C C . LEU A 1 83 ? -5.846 -4.104 10.025 1.00 87.69 83 LEU A C 1
ATOM 609 O O . LEU A 1 83 ? -7.020 -4.169 10.379 1.00 87.69 83 LEU A O 1
ATOM 613 N N . GLN A 1 84 ? -4.862 -4.608 10.772 1.00 86.94 84 GLN A N 1
ATOM 614 C CA . GLN A 1 84 ? -5.059 -5.161 12.117 1.00 86.94 84 GLN A CA 1
ATOM 615 C C . GLN A 1 84 ? -5.003 -4.097 13.220 1.00 86.94 84 GLN A C 1
ATOM 617 O O . GLN A 1 84 ? -5.327 -4.403 14.370 1.00 86.94 84 GLN A O 1
ATOM 622 N N . SER A 1 85 ? -4.603 -2.863 12.896 1.00 89.75 85 SER A N 1
ATOM 623 C CA . SER A 1 85 ? -4.526 -1.784 13.877 1.00 89.75 85 SER A CA 1
ATOM 624 C C . SER A 1 85 ? -5.912 -1.453 14.446 1.00 89.75 85 SER A C 1
ATOM 626 O O . SER A 1 85 ? -6.876 -1.337 13.685 1.00 89.75 85 SER A O 1
ATOM 628 N N . PRO A 1 86 ? -6.040 -1.207 15.764 1.00 89.31 86 PRO A N 1
ATOM 629 C CA . PRO A 1 86 ? -7.286 -0.709 16.351 1.00 89.31 86 PRO A CA 1
ATOM 630 C C . PRO A 1 86 ? -7.682 0.683 15.830 1.00 89.31 86 PRO A C 1
ATOM 632 O O . PRO A 1 86 ? -8.836 1.087 15.987 1.00 89.31 86 PRO A O 1
ATOM 635 N N . HIS A 1 87 ? -6.736 1.408 15.227 1.00 91.00 87 HIS A N 1
ATOM 636 C CA . HIS A 1 87 ? -6.947 2.717 14.613 1.00 91.00 87 HIS A CA 1
ATOM 637 C C . HIS A 1 87 ? -7.356 2.638 13.141 1.00 91.00 87 HIS A C 1
ATOM 639 O O . HIS A 1 87 ? -7.645 3.673 12.548 1.00 91.00 87 HIS A O 1
ATOM 645 N N . CYS A 1 88 ? -7.402 1.440 12.552 1.00 90.19 88 CYS A N 1
ATOM 646 C CA . CYS A 1 88 ? -7.812 1.285 11.168 1.00 90.19 88 CYS A CA 1
ATOM 647 C C . CYS A 1 88 ? -9.275 1.716 10.996 1.00 90.19 88 CYS A C 1
ATOM 649 O O . CYS A 1 88 ? -10.186 1.153 11.607 1.00 90.19 88 CYS A O 1
ATOM 651 N N . THR A 1 89 ? -9.487 2.727 10.154 1.00 90.31 89 THR A N 1
ATOM 652 C CA . THR A 1 89 ? -10.804 3.277 9.803 1.00 90.31 89 THR A CA 1
ATOM 653 C C . THR A 1 89 ? -11.315 2.772 8.452 1.00 90.31 89 THR A C 1
ATOM 655 O O . THR A 1 89 ? -12.391 3.180 8.024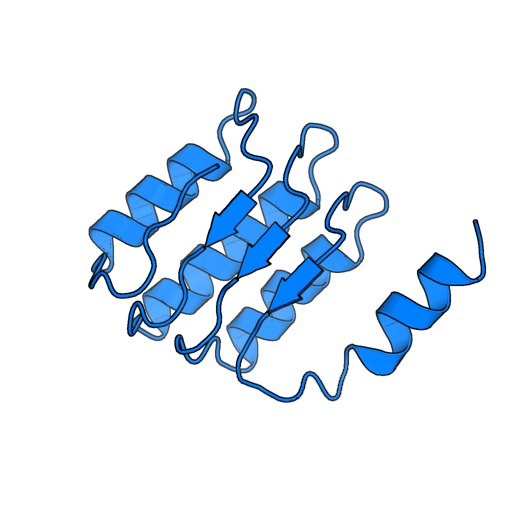 1.00 90.31 89 THR A O 1
ATOM 658 N N . LEU A 1 90 ? -10.574 1.873 7.790 1.00 88.94 90 LEU A N 1
ATOM 659 C CA . LEU A 1 90 ? -10.901 1.389 6.453 1.00 88.94 90 LEU A CA 1
ATOM 660 C C . LEU A 1 90 ? -12.162 0.516 6.467 1.00 88.94 90 LEU A C 1
ATOM 662 O O . LEU A 1 90 ? -12.236 -0.490 7.170 1.00 88.94 90 LEU A O 1
ATOM 666 N N . GLU A 1 91 ? -13.131 0.882 5.637 1.00 88.19 91 GLU A N 1
ATOM 667 C CA . GLU A 1 91 ? -14.425 0.209 5.506 1.00 88.19 91 GLU A CA 1
ATOM 668 C C . GLU A 1 91 ? -14.462 -0.688 4.266 1.00 88.19 91 GLU A C 1
ATOM 670 O O . GLU A 1 91 ? -15.052 -1.767 4.289 1.00 88.19 91 GLU A O 1
ATOM 675 N N . THR A 1 92 ? -13.797 -0.264 3.186 1.00 87.56 92 THR A N 1
ATOM 676 C CA . THR A 1 92 ? -13.764 -0.993 1.913 1.00 87.56 92 THR A CA 1
ATOM 677 C C . THR A 1 92 ? -12.338 -1.155 1.394 1.00 87.56 92 THR A C 1
ATOM 679 O O . THR A 1 92 ? -11.608 -0.179 1.229 1.00 87.56 92 THR A O 1
ATOM 68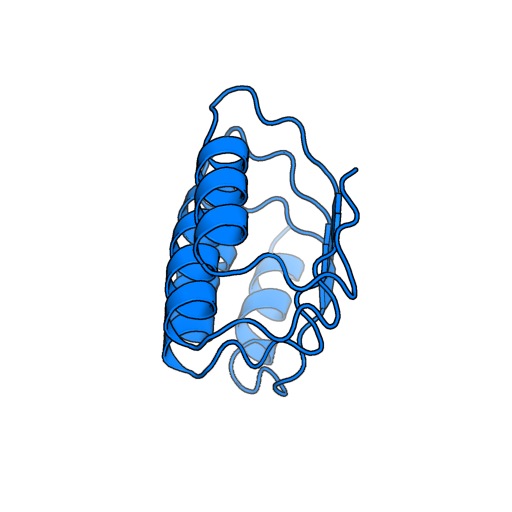2 N N . LEU A 1 93 ? -11.975 -2.396 1.054 1.00 88.38 93 LEU A N 1
ATOM 683 C CA . LEU A 1 93 ? -10.724 -2.760 0.387 1.00 88.38 93 LEU A CA 1
ATOM 684 C C . LEU A 1 93 ? -11.009 -3.570 -0.886 1.00 88.38 93 LEU A C 1
ATOM 686 O O . LEU A 1 93 ? -11.693 -4.594 -0.825 1.00 88.38 93 LEU A O 1
ATOM 690 N N . ARG A 1 94 ? -10.441 -3.160 -2.025 1.00 87.56 94 ARG A N 1
ATOM 691 C CA . ARG A 1 94 ? -10.469 -3.909 -3.298 1.00 87.56 94 ARG A CA 1
ATOM 692 C C . ARG A 1 94 ? -9.041 -4.271 -3.731 1.00 87.56 94 ARG A C 1
ATOM 694 O O . ARG A 1 94 ? -8.173 -3.405 -3.750 1.00 87.56 94 ARG A O 1
ATOM 701 N N . SER A 1 95 ? -8.787 -5.545 -4.056 1.00 83.12 95 SER A N 1
ATOM 702 C CA . SER A 1 95 ? -7.488 -6.054 -4.550 1.00 83.12 95 SER A CA 1
ATOM 703 C C . SER A 1 95 ? -7.652 -7.380 -5.323 1.00 83.12 95 SER A C 1
ATOM 705 O O . SER A 1 95 ? -8.650 -8.072 -5.120 1.00 83.12 95 SER A O 1
ATOM 707 N N . ASP A 1 96 ? -6.697 -7.740 -6.196 1.00 72.94 96 ASP A N 1
ATOM 708 C CA . ASP A 1 96 ? -6.844 -8.866 -7.154 1.00 72.94 96 ASP A CA 1
ATOM 709 C C . ASP A 1 96 ? -6.631 -10.252 -6.571 1.00 72.94 96 ASP A C 1
ATOM 711 O O . ASP A 1 96 ? -7.196 -11.241 -7.047 1.00 72.94 96 ASP A O 1
ATOM 715 N N . LYS A 1 97 ? -5.756 -10.365 -5.572 1.00 61.66 97 LYS A N 1
ATOM 716 C CA . LYS A 1 97 ? -5.501 -11.665 -4.971 1.00 61.66 97 LYS A CA 1
ATOM 717 C C . LYS A 1 97 ? -6.655 -11.952 -4.031 1.00 61.66 97 LYS A C 1
ATOM 719 O O . LYS A 1 97 ? -6.921 -11.172 -3.121 1.00 61.66 97 LYS A O 1
ATOM 724 N N . LYS A 1 98 ? -7.312 -13.104 -4.233 1.00 51.81 98 LYS A N 1
ATOM 725 C CA . LYS A 1 98 ? -8.149 -13.747 -3.215 1.00 51.81 98 LYS A CA 1
ATOM 726 C C . LYS A 1 98 ? -7.379 -13.657 -1.911 1.00 51.81 98 LYS A C 1
ATOM 728 O O . LYS A 1 98 ? -6.371 -14.341 -1.737 1.00 51.81 98 LYS A O 1
ATOM 733 N N . ILE A 1 99 ? -7.819 -12.780 -1.025 1.00 49.94 99 ILE A N 1
ATOM 734 C CA . ILE A 1 99 ? -7.168 -12.606 0.250 1.00 49.94 99 ILE A CA 1
ATOM 735 C C . ILE A 1 99 ? -7.570 -13.809 1.113 1.00 49.94 99 ILE A C 1
ATOM 737 O O . ILE A 1 99 ? -8.462 -13.734 1.954 1.00 49.94 99 ILE A O 1
ATOM 741 N N . VAL A 1 100 ? -6.941 -14.962 0.874 1.00 45.66 100 VAL A N 1
ATOM 742 C CA . VAL A 1 100 ? -7.218 -16.226 1.578 1.00 45.66 100 VAL A CA 1
ATOM 743 C C . VAL A 1 100 ? -6.778 -16.156 3.053 1.00 45.66 100 VAL A C 1
ATOM 745 O O . VAL A 1 100 ? -7.065 -17.062 3.823 1.00 45.66 100 VAL A O 1
ATOM 748 N N . ILE A 1 101 ? -6.196 -15.037 3.507 1.00 47.38 101 ILE A N 1
ATOM 749 C CA . ILE A 1 101 ? -5.898 -14.797 4.931 1.00 47.38 101 ILE A CA 1
ATOM 750 C C . ILE A 1 101 ? -6.846 -13.755 5.581 1.00 47.38 101 ILE A C 1
ATOM 752 O O . ILE A 1 101 ? -6.938 -13.691 6.805 1.00 47.38 101 ILE A O 1
ATOM 756 N N . PHE A 1 102 ? -7.654 -12.996 4.821 1.00 47.72 102 PHE A N 1
ATOM 757 C CA . PHE A 1 102 ? -8.512 -11.934 5.395 1.00 47.72 102 PHE A CA 1
ATOM 758 C C . PHE A 1 102 ? -9.891 -12.378 5.867 1.00 47.72 102 PHE A C 1
ATOM 760 O O . PHE A 1 102 ? -10.521 -11.651 6.636 1.00 47.72 102 PHE A O 1
ATOM 767 N N . HIS A 1 103 ? -10.354 -13.573 5.491 1.00 46.06 103 HIS A N 1
ATOM 768 C CA . HIS A 1 103 ? -11.657 -14.065 5.954 1.00 46.06 103 HIS A CA 1
ATOM 769 C C . HIS A 1 103 ? -11.731 -14.265 7.485 1.00 46.06 103 HIS A C 1
ATOM 771 O O . HIS A 1 103 ? -12.820 -14.431 8.022 1.00 46.06 103 HIS A O 1
ATOM 777 N N . GLN A 1 104 ? -10.604 -14.199 8.209 1.00 43.47 104 GLN A N 1
ATOM 778 C CA . GLN A 1 104 ? -10.559 -14.285 9.677 1.00 43.47 104 GLN A CA 1
ATOM 779 C C . GLN A 1 104 ? -10.324 -12.941 10.396 1.00 43.47 104 GLN A C 1
ATOM 781 O O . GLN A 1 104 ? -10.628 -12.845 11.583 1.00 43.47 104 GLN A O 1
ATOM 786 N N . ILE A 1 105 ? -9.823 -11.895 9.724 1.00 46.34 105 ILE A N 1
ATOM 787 C CA . ILE A 1 105 ? -9.519 -10.605 10.383 1.00 46.34 105 ILE A CA 1
ATOM 788 C C . ILE A 1 105 ? -10.752 -9.690 10.388 1.00 46.34 105 ILE A C 1
ATOM 790 O O . ILE A 1 105 ? -11.092 -9.122 11.424 1.00 46.34 105 ILE A O 1
ATOM 794 N N . ILE A 1 106 ? -11.502 -9.638 9.282 1.00 49.59 106 ILE A N 1
ATOM 795 C CA . ILE A 1 106 ? -12.713 -8.806 9.178 1.00 49.59 106 ILE A CA 1
ATOM 796 C C . ILE A 1 106 ? -13.885 -9.389 9.995 1.00 49.59 106 ILE A C 1
ATOM 798 O O . ILE A 1 106 ? -14.619 -8.641 10.637 1.00 49.59 106 ILE A O 1
ATOM 802 N N . ILE A 1 107 ? -14.025 -10.722 10.088 1.00 48.72 107 ILE A N 1
ATOM 803 C CA . ILE A 1 107 ? -15.099 -11.350 10.890 1.00 48.72 107 ILE A CA 1
ATOM 804 C C . ILE A 1 107 ? -14.865 -11.218 12.410 1.00 48.72 107 ILE A C 1
ATOM 806 O O . ILE A 1 107 ? -15.833 -11.233 13.170 1.00 48.72 107 ILE A O 1
ATOM 810 N N . LYS A 1 108 ? -13.622 -11.039 12.885 1.00 48.00 108 LYS A N 1
ATOM 811 C CA . LYS A 1 108 ? -13.359 -10.833 14.323 1.00 48.00 108 LYS A CA 1
ATOM 812 C C . LYS A 1 108 ? -13.610 -9.397 14.796 1.00 48.00 108 LYS A C 1
ATOM 814 O O . LYS A 1 108 ? -14.090 -9.238 15.913 1.00 48.00 108 LYS A O 1
ATOM 819 N N . GLN A 1 109 ? -13.354 -8.376 13.973 1.00 48.34 109 GLN A N 1
ATOM 820 C CA . GLN A 1 109 ? -13.596 -6.973 14.357 1.00 48.34 109 GLN A CA 1
ATOM 821 C C . GLN A 1 109 ? -15.076 -6.555 14.243 1.00 48.34 109 GLN A C 1
ATOM 823 O O . GLN A 1 109 ? -15.534 -5.736 15.031 1.00 48.34 109 GLN A O 1
ATOM 828 N N . LEU A 1 110 ? -15.854 -7.165 13.337 1.00 43.16 110 LEU A N 1
ATOM 829 C CA . LEU A 1 110 ? -17.301 -6.909 13.191 1.00 43.16 110 LEU A CA 1
ATOM 830 C C . LEU A 1 110 ? -18.194 -7.655 14.203 1.00 43.16 110 LEU A C 1
ATOM 832 O O . LEU A 1 110 ? -19.387 -7.389 14.262 1.00 43.16 110 LEU A O 1
ATOM 836 N N . LYS A 1 111 ? -17.654 -8.600 14.988 1.00 43.59 111 LYS A N 1
ATOM 837 C CA . LYS A 1 111 ? -18.409 -9.319 16.039 1.00 43.59 111 LYS A CA 1
ATOM 838 C C . LYS A 1 111 ? -18.159 -8.802 17.463 1.00 43.59 111 LYS A C 1
ATOM 840 O O . LYS A 1 111 ? -18.728 -9.353 18.399 1.00 43.59 111 LYS A O 1
ATOM 845 N N . LEU A 1 112 ? -17.294 -7.800 17.639 1.00 42.94 112 LEU A N 1
ATOM 846 C CA . LEU A 1 112 ? -16.897 -7.264 18.952 1.00 42.94 112 LEU A CA 1
ATOM 847 C C . LEU A 1 112 ? -17.138 -5.749 19.099 1.00 42.94 112 LEU A C 1
ATOM 849 O O . LEU A 1 112 ? -16.642 -5.146 20.050 1.00 42.94 112 LEU A O 1
ATOM 853 N N . ARG A 1 113 ? -17.907 -5.142 18.190 1.00 47.72 113 ARG A N 1
ATOM 854 C CA . ARG A 1 113 ? -18.482 -3.799 18.337 1.00 47.72 113 ARG A CA 1
ATOM 855 C C . ARG A 1 113 ? -19.989 -3.867 18.162 1.00 47.72 113 ARG A C 1
ATOM 857 O O . ARG A 1 113 ? -20.426 -4.706 17.344 1.00 47.72 113 ARG A O 1
#

Foldseek 3Di:
DDAPAQALCDLVNLVVVLVQLLPLPDLDQEYAHAQNQDDQVSLQSNLLSLLNLLQDLSRNHAYYHPANHCSDPNSVVSNVNSLQHPSGNHNYYHYDDPPPPCVPRVVVVVVPD

Organism: Neolamprologus brichardi (NCBI:txid32507)

Secondary structure (DSSP, 8-state):
-EE-TT---HHHHHHHHHHHHTSTT----EEE-TT----HHHHHHHHHHHHHHHHSTT----EEE-TTS--HHHHHHHHHHHHTSTT----EEE-SS--TTGGGHHHHHTT--

Radius of gyration: 13.15 Å; Cα contacts (8 Å, |Δi|>4): 205; chains: 1; bounding box: 28×33×34 Å

Solvent-accessible surface area (backbone atoms only — not comparable to full-atom values): 5918 Å² total; per-residue (Å²): 108,48,79,50,48,66,35,78,50,55,64,66,44,45,50,53,50,34,57,53,56,61,37,87,80,34,72,49,32,32,43,33,37,34,44,24,67,46,50,65,70,38,24,37,53,41,21,48,38,50,12,54,32,31,43,29,83,68,41,45,39,30,36,40,31,49,22,58,25,71,47,56,72,66,17,49,55,41,32,48,55,9,69,66,30,92,39,38,54,63,76,44,81,43,58,74,67,80,60,86,72,48,77,63,57,59,60,56,62,68,71,74,109

Mean predicted aligned error: 6.08 Å

Sequence (113 aa):
MLDASNNNLQDSGVKLLSVGLQSPHCTLETLRLGGCFLSERSCEYLCEALSSVLSSQSSSLRELDASNNNLQDSGVKLLSVGLQSPHCTLETLRSDKKIVIFHQIIIKQLKLR

Nearest PDB structures (foldseek):
  4per-assembly1_A  TM=8.224E-01  e=5.399E-04  Gallus gallus
  4im6-assembly1_A  TM=4.660E-01  e=7.733E-05  Homo sapiens
  1w5f-assembly1_B  TM=2.758E-01  e=1.539E+00  Thermotoga maritima
  3cr7-assembly2_D  TM=3.101E-01  e=8.426E+00  Penicillium chrysogenum